Protein AF-A0A2W5TC07-F1 (afdb_monomer_lite)

Organism: Acinetobacter johnsonii (NCBI:txid40214)

Structure (mmCIF, N/CA/C/O backbone):
data_AF-A0A2W5TC07-F1
#
_entry.id   AF-A0A2W5TC07-F1
#
loop_
_atom_site.group_PDB
_atom_site.id
_atom_site.type_symbol
_ato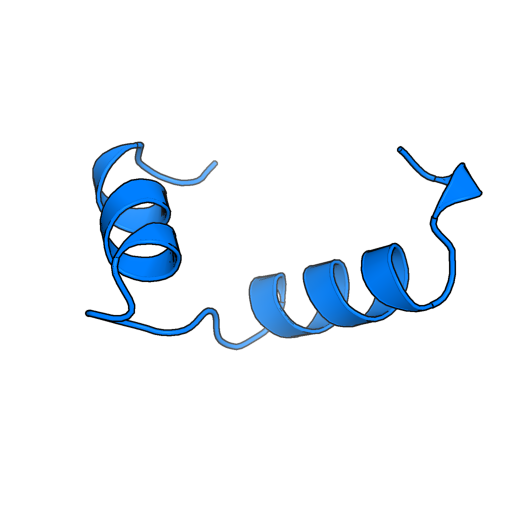m_site.label_atom_id
_atom_site.label_alt_id
_atom_site.label_comp_id
_atom_site.label_asym_id
_atom_site.label_entity_id
_atom_site.label_seq_id
_atom_site.pdbx_PDB_ins_code
_atom_site.Cartn_x
_atom_site.Cartn_y
_atom_site.Cartn_z
_atom_site.occupancy
_atom_site.B_iso_or_equiv
_atom_site.auth_seq_id
_atom_site.auth_comp_id
_atom_site.auth_asym_id
_atom_site.auth_atom_id
_atom_site.pdbx_PDB_model_num
ATOM 1 N N . HIS A 1 1 ? 10.229 -1.682 1.873 1.00 82.12 1 HIS A N 1
ATOM 2 C CA . HIS A 1 1 ? 10.543 -0.283 1.519 1.00 82.12 1 HIS A CA 1
ATOM 3 C C . HIS A 1 1 ? 9.902 0.021 0.168 1.00 82.12 1 HIS A C 1
ATOM 5 O O . HIS A 1 1 ? 10.207 -0.685 -0.786 1.00 82.12 1 HIS A O 1
ATOM 11 N N . ILE A 1 2 ? 8.964 0.973 0.091 1.00 91.56 2 ILE A N 1
ATOM 12 C CA . ILE A 1 2 ? 8.337 1.397 -1.177 1.00 91.56 2 ILE A CA 1
ATOM 13 C C . ILE A 1 2 ? 8.929 2.739 -1.609 1.00 91.56 2 ILE A C 1
ATOM 15 O O . ILE A 1 2 ? 9.311 3.538 -0.759 1.00 91.56 2 ILE A O 1
ATOM 19 N N . SER A 1 3 ? 9.021 2.998 -2.9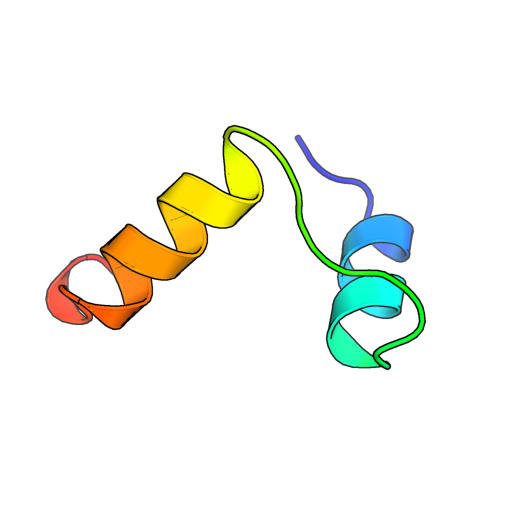14 1.00 96.75 3 SER A N 1
ATOM 20 C CA . SER A 1 3 ? 9.470 4.314 -3.381 1.00 96.75 3 SER A CA 1
ATOM 21 C C . SER A 1 3 ? 8.337 5.348 -3.268 1.00 96.75 3 SER A C 1
ATOM 23 O O . SER A 1 3 ? 7.180 4.985 -3.510 1.00 96.75 3 SER A O 1
ATOM 25 N N . PRO A 1 4 ? 8.637 6.636 -3.009 1.00 97.50 4 PRO A N 1
ATOM 26 C CA . PRO A 1 4 ? 7.626 7.699 -3.014 1.00 97.50 4 PRO A CA 1
ATOM 27 C C . PRO A 1 4 ? 6.835 7.768 -4.326 1.00 97.50 4 PRO A C 1
ATOM 29 O O . PRO A 1 4 ? 5.629 7.992 -4.330 1.00 97.50 4 PRO A O 1
ATOM 32 N N . ARG A 1 5 ? 7.493 7.489 -5.459 1.00 97.25 5 ARG A N 1
ATOM 33 C CA . ARG A 1 5 ? 6.838 7.474 -6.772 1.00 97.25 5 ARG A CA 1
ATOM 34 C C . ARG A 1 5 ? 5.855 6.315 -6.935 1.00 97.25 5 ARG A C 1
ATOM 36 O O . ARG A 1 5 ? 4.863 6.452 -7.647 1.00 97.25 5 ARG A O 1
ATOM 43 N N . THR A 1 6 ? 6.114 5.170 -6.306 1.00 96.44 6 THR A N 1
ATOM 44 C CA . THR A 1 6 ? 5.15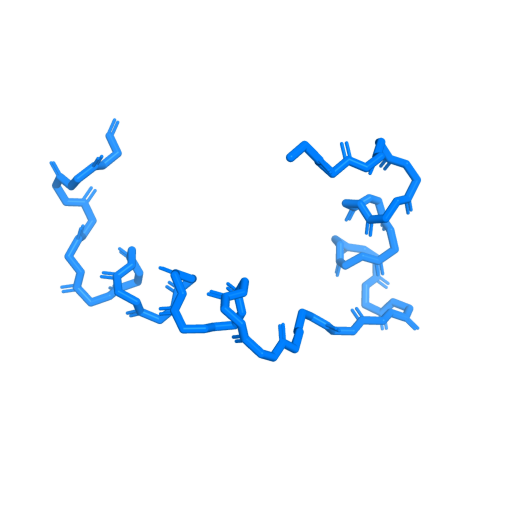6 4.056 -6.279 1.00 96.44 6 THR A CA 1
ATOM 45 C C . THR A 1 6 ? 3.897 4.459 -5.518 1.00 96.44 6 THR A C 1
ATOM 47 O O . THR A 1 6 ? 2.809 4.263 -6.051 1.00 96.44 6 THR A O 1
ATOM 50 N N . LEU A 1 7 ? 4.053 5.078 -4.342 1.00 96.19 7 LEU A N 1
ATOM 51 C CA . LEU A 1 7 ? 2.931 5.558 -3.533 1.00 96.19 7 LEU A CA 1
ATOM 52 C C . LEU A 1 7 ? 2.101 6.607 -4.287 1.00 96.19 7 LEU A C 1
ATOM 54 O O . LEU A 1 7 ? 0.899 6.431 -4.450 1.00 96.19 7 LEU A O 1
ATOM 58 N N . GLN A 1 8 ? 2.754 7.614 -4.871 1.00 97.94 8 GLN A N 1
ATOM 59 C CA . GLN A 1 8 ? 2.081 8.655 -5.652 1.00 97.94 8 GLN A CA 1
ATOM 60 C C . GLN A 1 8 ? 1.276 8.086 -6.835 1.00 97.94 8 GLN A C 1
ATOM 62 O O . GLN A 1 8 ? 0.195 8.576 -7.154 1.00 97.94 8 GLN A O 1
ATOM 67 N N . ASN A 1 9 ? 1.777 7.038 -7.504 1.00 97.94 9 ASN A N 1
ATOM 68 C CA . ASN A 1 9 ? 1.021 6.383 -8.575 1.00 97.94 9 ASN A CA 1
ATOM 69 C C . ASN A 1 9 ? -0.251 5.690 -8.058 1.00 97.94 9 ASN A C 1
ATOM 71 O O . ASN A 1 9 ? -1.220 5.627 -8.812 1.00 97.94 9 ASN A O 1
ATOM 75 N N . TRP A 1 10 ? -0.243 5.156 -6.830 1.00 96.62 10 TRP A N 1
ATOM 76 C CA . TRP A 1 10 ? -1.436 4.576 -6.204 1.00 96.62 10 TRP A CA 1
ATOM 77 C C . TRP A 1 10 ? -2.447 5.652 -5.829 1.00 96.62 10 TRP A C 1
ATOM 79 O O . TRP A 1 10 ? -3.607 5.550 -6.213 1.00 96.62 10 TRP A O 1
ATOM 89 N N . GLU A 1 11 ? -1.996 6.717 -5.169 1.00 96.12 11 GLU A N 1
ATOM 90 C CA . GLU A 1 11 ? -2.853 7.834 -4.752 1.00 96.12 11 GLU A CA 1
ATOM 91 C C . GLU A 1 11 ? -3.527 8.535 -5.941 1.00 96.12 11 GLU A C 1
ATOM 93 O O . GLU A 1 11 ? -4.672 8.962 -5.851 1.00 96.12 11 GLU A O 1
ATOM 98 N N . GLN A 1 12 ? -2.844 8.611 -7.087 1.00 98.12 12 GLN A N 1
ATOM 99 C CA . GLN A 1 12 ? -3.393 9.186 -8.321 1.00 98.12 12 GLN A CA 1
ATOM 100 C C . GLN A 1 12 ? -4.212 8.193 -9.162 1.00 98.12 12 GLN A C 1
ATOM 102 O O . GLN A 1 12 ? -4.626 8.538 -10.267 1.00 98.12 12 GLN A O 1
ATOM 107 N N . GLY A 1 13 ? -4.378 6.943 -8.717 1.00 96.88 13 GLY A N 1
ATOM 108 C CA . GLY A 1 13 ? -5.090 5.903 -9.470 1.00 96.88 13 GLY A CA 1
ATOM 109 C C . GLY A 1 13 ? -4.399 5.468 -10.770 1.00 96.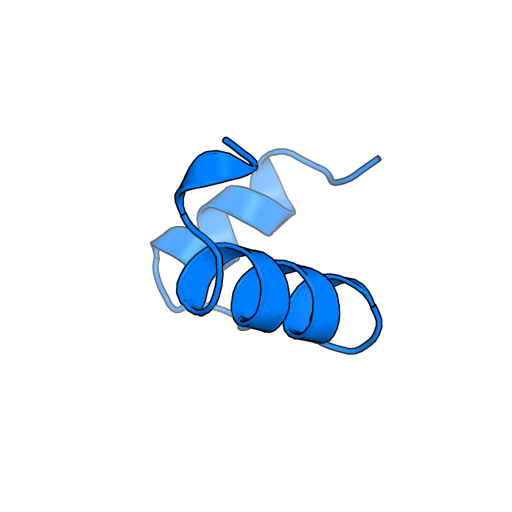88 13 GLY A C 1
ATOM 110 O O . GLY A 1 13 ? -5.007 4.805 -11.605 1.00 96.88 13 GLY A O 1
ATOM 111 N N . ARG A 1 14 ? -3.120 5.817 -10.971 1.00 97.94 14 ARG A N 1
ATOM 112 C CA . ARG A 1 14 ? -2.332 5.399 -12.148 1.00 97.94 14 ARG A CA 1
ATOM 113 C C . ARG A 1 14 ? -1.916 3.930 -12.072 1.00 97.94 14 ARG A C 1
ATOM 115 O O . ARG A 1 14 ? -1.628 3.318 -13.098 1.00 97.94 14 ARG A O 1
ATOM 122 N N . ARG A 1 15 ? -1.803 3.386 -10.857 1.00 97.06 15 ARG A N 1
ATOM 123 C CA . ARG A 1 15 ? -1.527 1.972 -10.559 1.00 97.06 15 ARG A CA 1
ATOM 124 C C . ARG A 1 15 ? -2.256 1.562 -9.287 1.00 97.06 15 ARG A C 1
ATOM 126 O O . ARG A 1 15 ? -2.600 2.416 -8.485 1.00 97.06 15 ARG A O 1
ATOM 133 N N . TYR A 1 16 ? -2.381 0.258 -9.066 1.00 96.19 16 TYR A N 1
ATOM 134 C CA . TYR A 1 16 ? -2.917 -0.300 -7.827 1.00 96.19 16 TYR A CA 1
ATOM 135 C C . TYR A 1 16 ? -1.871 -1.170 -7.118 1.00 96.19 16 TYR A C 1
ATOM 137 O O . TYR A 1 16 ? -1.004 -1.748 -7.788 1.00 96.19 16 TYR A O 1
ATOM 145 N N . PRO A 1 17 ? -1.909 -1.249 -5.778 1.00 96.44 17 PRO A N 1
ATOM 146 C CA . PRO A 1 17 ? -1.090 -2.182 -5.015 1.00 96.44 17 PRO A CA 1
ATOM 147 C C . PRO A 1 17 ? -1.419 -3.625 -5.401 1.00 96.44 17 PRO A C 1
ATOM 149 O O . PRO A 1 17 ? -2.567 -3.965 -5.682 1.00 96.44 17 PRO A O 1
ATOM 152 N N . THR A 1 18 ? -0.408 -4.489 -5.395 1.00 96.19 18 THR A N 1
ATOM 153 C CA . THR A 1 18 ? -0.546 -5.923 -5.681 1.00 96.19 18 THR A CA 1
ATOM 154 C C . THR A 1 18 ? 0.238 -6.750 -4.662 1.00 96.19 18 THR A C 1
ATOM 156 O O . THR A 1 18 ? 1.071 -6.220 -3.917 1.00 96.19 18 THR A O 1
ATOM 159 N N . GLY A 1 19 ? -0.052 -8.053 -4.591 1.00 95.94 19 GLY A N 1
ATOM 160 C CA . GLY A 1 19 ? 0.645 -8.980 -3.697 1.00 95.94 19 GLY A CA 1
ATOM 161 C C . GLY A 1 19 ? 0.553 -8.563 -2.218 1.00 95.94 19 GLY A C 1
ATOM 162 O O . GLY A 1 19 ? -0.524 -8.159 -1.772 1.00 95.94 19 GLY A O 1
ATOM 163 N N . PRO A 1 20 ? 1.657 -8.616 -1.448 1.00 96.12 20 PRO A N 1
ATOM 164 C CA . PRO A 1 20 ? 1.642 -8.312 -0.015 1.00 96.12 20 PRO A CA 1
ATOM 165 C C . PRO A 1 20 ? 1.116 -6.915 0.336 1.00 96.12 20 PRO A C 1
ATOM 167 O O . PRO A 1 20 ? 0.456 -6.755 1.358 1.00 96.12 20 PRO A O 1
ATOM 170 N N . ALA A 1 21 ? 1.364 -5.908 -0.509 1.00 95.75 21 ALA A N 1
ATOM 171 C CA . ALA A 1 21 ? 0.892 -4.548 -0.256 1.00 95.75 21 ALA A CA 1
ATOM 172 C C . ALA A 1 21 ? -0.637 -4.441 -0.346 1.00 95.75 21 ALA A C 1
ATOM 174 O O . ALA A 1 21 ? -1.254 -3.774 0.479 1.00 95.75 21 ALA A O 1
ATOM 175 N N . ALA A 1 22 ? -1.253 -5.138 -1.308 1.00 96.75 22 ALA A N 1
ATOM 176 C CA . ALA A 1 22 ? -2.709 -5.199 -1.417 1.00 96.75 22 ALA A CA 1
ATOM 177 C C . ALA A 1 22 ? -3.327 -5.913 -0.208 1.00 96.75 22 ALA A C 1
ATOM 179 O O . ALA A 1 22 ? -4.341 -5.468 0.322 1.00 96.75 22 ALA A O 1
ATOM 180 N N . THR A 1 23 ? -2.702 -6.998 0.255 1.00 97.69 23 THR A N 1
ATOM 181 C CA . THR A 1 23 ? -3.135 -7.702 1.468 1.00 97.69 23 THR A CA 1
ATOM 182 C C . THR A 1 23 ? -3.050 -6.804 2.698 1.00 97.69 23 THR A C 1
ATOM 184 O O . THR A 1 23 ? -4.005 -6.746 3.464 1.00 97.69 23 THR A O 1
ATOM 187 N N . LEU A 1 24 ? -1.944 -6.073 2.870 1.00 95.50 24 LEU A N 1
ATOM 188 C CA . LEU A 1 24 ? -1.767 -5.177 4.011 1.00 95.50 24 LEU A CA 1
ATOM 189 C C . LEU A 1 24 ? -2.823 -4.068 4.034 1.00 95.50 24 LEU A C 1
ATOM 191 O O . LEU A 1 24 ? -3.415 -3.838 5.080 1.00 95.50 24 LEU A O 1
ATOM 195 N N . ILE A 1 25 ? -3.109 -3.435 2.892 1.00 95.06 25 ILE A N 1
ATOM 196 C CA . ILE A 1 25 ? -4.155 -2.403 2.806 1.00 95.06 25 ILE A CA 1
ATOM 197 C C . ILE A 1 25 ? -5.515 -2.972 3.221 1.00 95.06 25 ILE A C 1
ATOM 199 O O . ILE A 1 25 ? -6.188 -2.376 4.048 1.00 95.06 25 ILE A O 1
ATOM 203 N N . ARG A 1 26 ? -5.878 -4.175 2.757 1.00 96.69 26 ARG A N 1
ATOM 204 C CA . ARG A 1 26 ? -7.142 -4.825 3.156 1.00 96.69 26 ARG A CA 1
ATOM 205 C C . ARG A 1 26 ? -7.210 -5.118 4.657 1.00 96.69 26 ARG A C 1
ATOM 207 O O . ARG A 1 26 ? -8.284 -5.022 5.239 1.00 96.69 2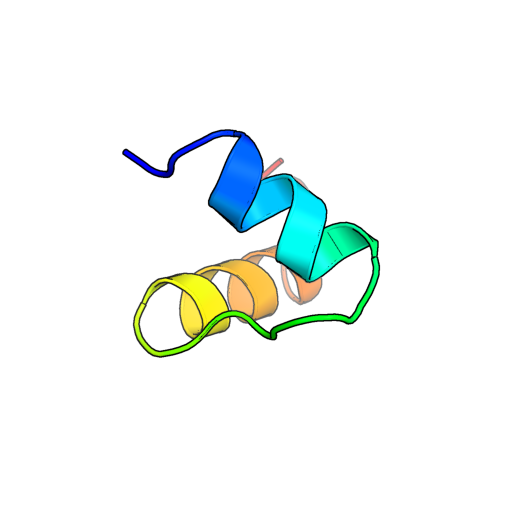6 ARG A O 1
ATOM 214 N N . ILE A 1 27 ? -6.087 -5.489 5.275 1.00 97.31 27 ILE A N 1
ATOM 215 C CA . ILE A 1 27 ? -6.010 -5.698 6.729 1.00 97.31 27 ILE A CA 1
ATOM 216 C C . ILE A 1 27 ? -6.206 -4.372 7.467 1.00 97.31 27 ILE A C 1
ATOM 218 O O . ILE A 1 27 ? -6.975 -4.332 8.420 1.00 97.31 27 ILE A O 1
ATOM 222 N N . LEU A 1 28 ? -5.542 -3.302 7.024 1.00 96.94 28 LEU A N 1
ATOM 223 C CA . LEU A 1 28 ? -5.668 -1.974 7.628 1.00 96.94 28 LEU A CA 1
ATOM 224 C C . LEU A 1 28 ? -7.088 -1.411 7.473 1.00 96.94 28 LEU A C 1
ATOM 226 O O . LEU A 1 28 ? -7.624 -0.865 8.432 1.00 96.94 28 LEU A O 1
ATOM 230 N N . ASP A 1 29 ? -7.725 -1.622 6.319 1.00 96.06 29 ASP A N 1
ATOM 231 C CA . ASP A 1 29 ? -9.121 -1.237 6.080 1.00 96.06 29 ASP A CA 1
ATOM 232 C C . ASP A 1 29 ? -10.086 -1.991 7.012 1.00 96.06 29 ASP A C 1
ATOM 234 O O . ASP A 1 29 ? -11.040 -1.412 7.530 1.00 96.06 29 ASP A O 1
ATOM 238 N N . ALA A 1 30 ? -9.844 -3.287 7.245 1.00 97.62 30 ALA A N 1
ATOM 239 C CA . ALA A 1 30 ? -10.660 -4.115 8.135 1.00 97.62 30 ALA A CA 1
ATOM 240 C C . ALA A 1 30 ? -10.395 -3.846 9.627 1.00 97.62 30 ALA A C 1
ATOM 242 O O . ALA A 1 30 ? -11.288 -4.023 10.458 1.00 97.62 30 ALA A O 1
ATOM 243 N N . HIS A 1 31 ? -9.178 -3.420 9.971 1.00 97.69 31 HIS A N 1
ATOM 244 C CA . HIS A 1 31 ? -8.734 -3.166 11.340 1.00 97.69 31 HIS A CA 1
ATOM 245 C C . HIS A 1 31 ? -8.056 -1.790 11.467 1.00 97.69 31 HIS A C 1
ATOM 247 O O . HIS A 1 31 ? -6.838 -1.722 11.666 1.00 97.69 31 HIS A O 1
ATOM 253 N N . PRO A 1 32 ? -8.826 -0.683 11.431 1.00 94.75 32 PRO A N 1
ATOM 254 C CA . PRO A 1 32 ? -8.264 0.671 11.457 1.00 94.75 32 PRO A CA 1
ATOM 255 C C . PRO A 1 32 ? -7.454 1.000 12.718 1.00 94.75 32 PRO A C 1
ATOM 257 O O . PRO A 1 32 ? -6.620 1.894 12.689 1.00 94.75 32 PRO A O 1
ATOM 260 N N . SER A 1 33 ? -7.663 0.270 13.820 1.00 97.06 33 SER A N 1
ATOM 261 C CA . SER A 1 33 ? -6.931 0.443 15.084 1.00 97.06 33 SER A CA 1
ATOM 262 C C . SER A 1 33 ? -5.453 0.036 15.029 1.00 97.06 33 SER A C 1
ATOM 264 O O . SER A 1 33 ? -4.758 0.155 16.032 1.00 97.06 33 SER A O 1
ATOM 266 N N . LEU A 1 34 ? -4.994 -0.542 13.914 1.00 93.00 34 LEU A N 1
ATOM 267 C CA . LEU A 1 34 ? -3.589 -0.897 13.694 1.00 93.00 34 LEU A CA 1
ATOM 268 C C . LEU A 1 34 ? -2.734 0.285 13.208 1.00 93.00 34 LEU A C 1
ATOM 270 O O . LEU A 1 34 ? -1.513 0.140 13.130 1.00 93.00 34 LEU A O 1
ATOM 274 N N . ILE A 1 35 ? -3.370 1.403 12.843 1.00 85.12 35 ILE A N 1
ATOM 275 C CA . ILE A 1 35 ? -2.734 2.668 12.446 1.00 85.12 35 ILE A CA 1
ATOM 276 C C . ILE A 1 35 ? -2.574 3.550 13.684 1.00 85.12 35 ILE A C 1
ATOM 278 O O . ILE A 1 35 ? -1.473 4.123 13.838 1.00 85.12 35 ILE A O 1
#

InterPro domains:
  IPR001387 Cro/C1-type, helix-turn-helix domain [PS50943] (1-35)
  IPR001387 Cro/C1-type, helix-turn-helix domain [cd00093] (1-30)
  IPR010982 Lambda repressor-like, DNA-binding domain superfamily [G3DSA:1.10.260.40] (1-35)

Sequence (35 aa):
HISPRTLQNWEQGRRYPTGPAATLIRILDAHPSLI

pLDDT: mean 95.72, std 3.28, range [82.12, 98.12]

Radius of gyration: 10.5 Å; chains: 1; bounding box: 21×18×27 Å

Foldseek 3Di:
DDDPVVVVCCVVVVDHDDDPVVVVVVVCVVPVVVD

Secondary structure (DSSP, 8-state):
---HHHH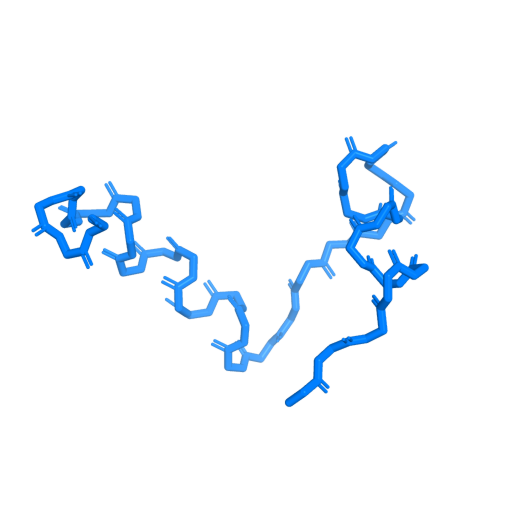HHHHTTSS---THHHHHHHHHHH-GGG-